Protein AF-A0A956ESP2-F1 (afdb_monomer_lite)

pLDDT: mean 74.63, std 8.6, range [57.19, 87.25]

Sequence (84 aa):
MSKKIRFAVLVGAAIALTAPNVFAQDKKDDDKGYGYEFDDDPLNAGGFGPNDATIRVRPRAARTTLIRPRTSFVPEMLKSVENL

Structure (mmCIF, N/CA/C/O backbone):
data_AF-A0A956ESP2-F1
#
_entry.id   AF-A0A956ESP2-F1
#
loop_
_atom_site.group_PDB
_atom_site.id
_atom_site.type_symbol
_atom_site.label_atom_id
_atom_site.label_alt_id
_atom_site.label_comp_id
_atom_site.label_asym_id
_atom_site.label_entity_id
_atom_site.label_seq_id
_atom_site.pdbx_PDB_ins_code
_atom_site.Cartn_x
_atom_site.Cartn_y
_atom_site.Cartn_z
_atom_site.occupancy
_atom_site.B_iso_or_equiv
_atom_site.auth_seq_id
_atom_site.auth_comp_id
_atom_site.auth_asym_id
_atom_site.auth_atom_id
_atom_site.pdbx_PDB_model_num
ATOM 1 N N . MET A 1 1 ? 3.865 57.470 -40.270 1.00 60.81 1 MET A N 1
ATOM 2 C CA . MET A 1 1 ? 4.494 56.256 -39.692 1.00 60.81 1 MET A CA 1
ATOM 3 C C . MET A 1 1 ? 5.976 56.264 -40.035 1.00 60.81 1 MET A C 1
ATOM 5 O O . MET A 1 1 ? 6.303 56.375 -41.213 1.00 60.81 1 MET A O 1
ATOM 9 N N . SER A 1 2 ? 6.863 56.257 -39.036 1.00 79.75 2 SER A N 1
ATOM 10 C CA . SER A 1 2 ? 8.305 56.439 -39.264 1.00 79.75 2 SER A CA 1
ATOM 11 C C . SER A 1 2 ? 8.915 55.242 -40.008 1.00 79.75 2 SER A C 1
ATOM 13 O O . SER A 1 2 ? 8.439 54.110 -39.891 1.00 79.75 2 SER A O 1
ATOM 15 N N . LYS A 1 3 ? 9.984 55.483 -40.780 1.00 77.38 3 LYS A N 1
ATOM 16 C CA . LYS A 1 3 ? 10.670 54.448 -41.581 1.00 77.38 3 LYS A CA 1
ATOM 17 C C . LYS A 1 3 ? 11.157 53.275 -40.711 1.00 77.38 3 LYS A C 1
ATOM 19 O O . LYS A 1 3 ? 11.118 52.132 -41.148 1.00 77.38 3 LYS A O 1
ATOM 24 N N . LYS A 1 4 ? 11.508 53.560 -39.451 1.00 78.06 4 LYS A N 1
ATOM 25 C CA . LYS A 1 4 ? 11.916 52.578 -38.435 1.00 78.06 4 LYS A CA 1
ATOM 26 C C . LYS A 1 4 ? 10.765 51.658 -38.016 1.00 78.06 4 LYS A C 1
ATOM 28 O O . LYS A 1 4 ? 10.954 50.453 -37.927 1.00 78.06 4 LYS A O 1
ATOM 33 N N . ILE A 1 5 ? 9.562 52.210 -37.836 1.00 82.56 5 ILE A N 1
ATOM 34 C CA . ILE A 1 5 ? 8.372 51.427 -37.470 1.00 82.56 5 ILE A CA 1
ATOM 35 C C . ILE A 1 5 ? 7.961 50.507 -38.626 1.00 82.56 5 ILE A C 1
ATOM 37 O O . ILE A 1 5 ? 7.650 49.344 -38.404 1.00 82.56 5 ILE A O 1
ATOM 41 N N . ARG A 1 6 ? 8.020 50.987 -39.876 1.00 81.19 6 ARG A N 1
ATOM 42 C CA . ARG A 1 6 ? 7.724 50.150 -41.054 1.00 81.19 6 ARG A CA 1
ATOM 43 C C . ARG A 1 6 ? 8.711 48.992 -41.210 1.00 81.19 6 ARG A C 1
ATOM 45 O O . ARG A 1 6 ? 8.295 47.885 -41.527 1.00 81.19 6 ARG A O 1
ATOM 52 N N . PHE A 1 7 ? 9.995 49.244 -40.957 1.00 84.81 7 PHE A N 1
ATOM 53 C CA . PHE A 1 7 ? 11.027 48.210 -40.997 1.00 84.81 7 PHE A CA 1
ATOM 54 C C . PHE A 1 7 ? 10.823 47.158 -39.898 1.00 84.81 7 PHE A C 1
ATOM 56 O O . PHE A 1 7 ? 10.875 45.966 -40.179 1.00 84.81 7 PHE A O 1
ATOM 63 N N . ALA A 1 8 ? 10.499 47.585 -38.675 1.00 83.75 8 ALA A N 1
ATOM 64 C CA . ALA A 1 8 ? 10.207 46.672 -37.570 1.00 83.75 8 ALA A CA 1
ATOM 65 C C . ALA A 1 8 ? 8.989 45.773 -37.852 1.00 83.75 8 ALA A C 1
ATOM 67 O O . ALA A 1 8 ? 9.038 44.576 -37.584 1.00 83.75 8 ALA A O 1
ATOM 68 N N . VAL A 1 9 ? 7.925 46.322 -38.451 1.00 87.25 9 VAL A N 1
ATOM 69 C CA . VAL A 1 9 ? 6.735 45.544 -38.841 1.00 87.25 9 VAL A CA 1
ATOM 70 C C . VAL A 1 9 ? 7.069 44.515 -39.926 1.00 87.25 9 VAL A C 1
ATOM 72 O O . VAL A 1 9 ? 6.630 43.373 -39.834 1.00 87.25 9 VAL A O 1
ATOM 75 N N . LEU A 1 10 ? 7.879 44.888 -40.921 1.00 86.31 10 LEU A N 1
ATOM 76 C CA . LEU A 1 10 ? 8.306 43.973 -41.985 1.00 86.31 10 LEU A CA 1
ATOM 77 C C . LEU A 1 10 ? 9.149 42.809 -41.453 1.00 86.31 10 LEU A C 1
ATOM 79 O O . LEU A 1 10 ? 8.923 41.663 -41.834 1.00 86.31 10 LEU A O 1
ATOM 83 N N . VAL A 1 11 ? 10.087 43.090 -40.547 1.00 86.38 11 VAL A N 1
ATOM 84 C CA . VAL A 1 11 ? 10.924 42.053 -39.926 1.00 86.38 11 VAL A CA 1
ATOM 85 C C . VAL A 1 11 ? 10.087 41.138 -39.027 1.00 86.38 11 VAL A C 1
ATOM 87 O O . VAL A 1 11 ? 10.230 39.922 -39.100 1.00 86.38 11 VAL A O 1
ATOM 90 N N . GLY A 1 12 ? 9.165 41.692 -38.235 1.00 83.06 12 GLY A N 1
ATOM 91 C CA . GLY A 1 12 ? 8.261 40.895 -37.399 1.00 83.06 12 GLY A CA 1
ATOM 92 C C . GLY A 1 12 ? 7.350 39.972 -38.214 1.00 83.06 12 GLY A C 1
ATOM 93 O O . GLY A 1 12 ? 7.175 38.809 -37.859 1.00 83.06 12 GLY A O 1
ATOM 94 N N . ALA A 1 13 ? 6.829 40.456 -39.345 1.00 82.75 13 ALA A N 1
ATOM 95 C CA . ALA A 1 13 ? 6.015 39.648 -40.251 1.00 82.75 13 ALA A CA 1
ATOM 96 C C . ALA A 1 13 ? 6.822 38.518 -40.915 1.00 82.75 13 ALA A C 1
ATOM 98 O O . ALA A 1 13 ? 6.319 37.405 -41.048 1.00 82.75 13 ALA A O 1
ATOM 99 N N . ALA A 1 14 ? 8.082 38.771 -41.284 1.00 81.50 14 ALA A N 1
ATOM 100 C CA . ALA A 1 14 ? 8.953 37.748 -41.859 1.00 81.50 14 ALA A CA 1
ATOM 101 C C . ALA A 1 14 ? 9.275 36.621 -40.859 1.00 81.50 14 ALA A C 1
ATOM 103 O O . ALA A 1 14 ? 9.295 35.457 -41.244 1.00 81.50 14 ALA A O 1
ATOM 104 N N . ILE A 1 15 ? 9.459 36.949 -39.575 1.00 80.00 15 ILE A N 1
ATOM 105 C CA . ILE A 1 15 ? 9.727 35.960 -38.515 1.00 80.00 15 ILE A CA 1
ATOM 106 C C . ILE A 1 15 ? 8.485 35.106 -38.218 1.00 80.00 15 ILE A C 1
ATOM 108 O O . ILE A 1 15 ? 8.604 33.908 -37.969 1.00 80.00 15 ILE A O 1
ATOM 112 N N . ALA A 1 16 ? 7.285 35.688 -38.287 1.00 78.25 16 ALA A N 1
ATOM 113 C CA . ALA A 1 16 ? 6.042 34.945 -38.080 1.00 78.25 16 ALA A CA 1
ATOM 114 C C . ALA A 1 16 ? 5.790 33.889 -39.175 1.00 78.25 16 ALA A C 1
ATOM 116 O O . ALA A 1 16 ? 5.193 32.852 -38.899 1.00 78.25 16 ALA A O 1
ATOM 117 N N . LEU A 1 17 ? 6.277 34.121 -40.400 1.00 80.19 17 LEU A N 1
ATOM 118 C CA . LEU A 1 17 ? 6.134 33.189 -41.526 1.00 80.19 17 LEU A CA 1
ATOM 119 C C . LEU A 1 17 ? 7.116 32.010 -41.483 1.00 80.19 17 LEU A C 1
ATOM 121 O O . LEU A 1 17 ? 6.889 31.016 -42.168 1.00 80.19 17 LEU A O 1
ATOM 125 N N . THR A 1 18 ? 8.189 32.090 -40.692 1.00 78.44 18 THR A N 1
ATOM 126 C CA . THR A 1 18 ? 9.156 30.990 -40.531 1.00 78.44 18 THR A CA 1
ATOM 127 C C . THR A 1 18 ? 8.885 30.135 -39.295 1.00 78.44 18 THR A C 1
ATOM 129 O O . THR A 1 18 ? 9.708 29.289 -38.947 1.00 78.44 18 THR A O 1
ATOM 132 N N . ALA A 1 19 ? 7.763 30.351 -38.604 1.00 76.38 19 ALA A N 1
ATOM 133 C CA . ALA A 1 19 ? 7.381 29.518 -37.475 1.00 76.38 19 ALA A CA 1
ATOM 134 C C . ALA A 1 19 ? 6.958 28.118 -37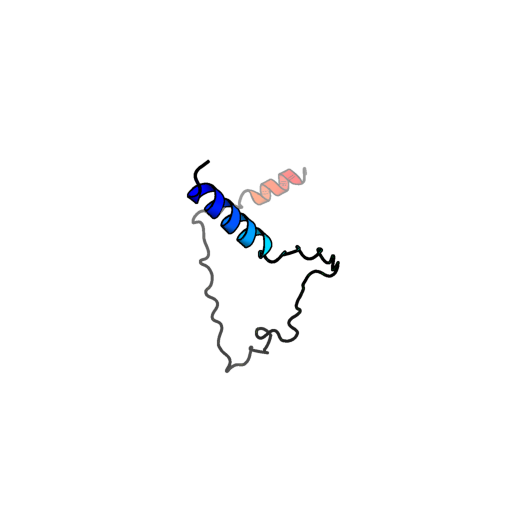.970 1.00 76.38 19 ALA A C 1
ATOM 136 O O . ALA A 1 19 ? 6.105 28.014 -38.855 1.00 76.38 19 ALA A O 1
ATOM 137 N N . PRO A 1 20 ? 7.532 27.030 -37.429 1.00 80.81 20 PRO A N 1
ATOM 138 C CA . PRO A 1 20 ? 7.080 25.687 -37.758 1.00 80.81 20 PRO A CA 1
ATOM 139 C C . PRO A 1 20 ? 5.653 25.473 -37.236 1.00 80.81 20 PRO A C 1
ATOM 141 O O . PRO A 1 20 ? 5.354 25.756 -36.076 1.00 80.81 20 PRO A O 1
ATOM 144 N N . ASN A 1 21 ? 4.773 24.947 -38.088 1.00 80.00 21 ASN A N 1
ATOM 145 C CA . ASN A 1 21 ? 3.434 24.535 -37.674 1.00 80.00 21 ASN A CA 1
ATOM 146 C C . ASN A 1 21 ? 3.536 23.237 -36.864 1.00 80.00 21 ASN A C 1
ATOM 148 O O . ASN A 1 21 ? 3.989 22.217 -37.384 1.00 80.00 21 ASN A O 1
ATOM 152 N N . VAL A 1 22 ? 3.101 23.267 -35.604 1.00 79.38 22 VAL A N 1
ATOM 153 C CA . VAL A 1 22 ? 2.935 22.067 -34.776 1.00 79.38 22 VAL A CA 1
ATOM 154 C C . VAL A 1 22 ? 1.453 21.723 -34.759 1.00 79.38 22 VAL A C 1
ATOM 156 O O . VAL A 1 22 ? 0.649 22.444 -34.173 1.00 79.38 22 VAL A O 1
ATOM 159 N N . PHE A 1 23 ? 1.090 20.626 -35.419 1.00 80.25 23 PHE A N 1
ATOM 160 C CA . PHE A 1 23 ? -0.252 20.064 -35.326 1.00 80.25 23 PHE A CA 1
ATOM 161 C C . PHE A 1 23 ? -0.303 19.113 -34.132 1.00 80.25 23 PHE A C 1
ATOM 163 O O . PHE A 1 23 ? 0.577 18.263 -33.975 1.00 80.25 23 PHE A O 1
ATOM 170 N N . ALA A 1 24 ? -1.319 19.265 -33.283 1.00 77.62 24 ALA A N 1
ATOM 171 C CA . ALA A 1 24 ? -1.624 18.248 -32.288 1.00 77.62 24 ALA A CA 1
ATOM 172 C C . ALA A 1 24 ? -1.924 16.940 -33.031 1.00 77.62 24 ALA A C 1
ATOM 174 O O . ALA A 1 24 ? -2.702 16.937 -33.985 1.00 77.62 24 ALA A O 1
ATOM 175 N N . GLN A 1 25 ? -1.268 15.851 -32.637 1.00 77.44 25 GLN A N 1
ATOM 176 C CA . GLN A 1 25 ? -1.597 14.539 -33.181 1.00 77.44 25 GLN A CA 1
ATOM 177 C C . GLN A 1 25 ? -3.010 14.173 -32.734 1.00 77.44 25 GLN A C 1
ATOM 179 O O . GLN A 1 25 ? -3.352 14.363 -31.563 1.00 77.44 25 GLN A O 1
ATOM 184 N N . ASP A 1 26 ? -3.812 13.656 -33.663 1.00 73.19 26 ASP A N 1
ATOM 185 C CA . ASP A 1 26 ? -5.116 13.101 -33.324 1.00 73.19 26 ASP A CA 1
ATOM 186 C C . ASP A 1 26 ? -4.952 12.062 -32.217 1.00 73.19 26 ASP A C 1
ATOM 188 O O . ASP A 1 26 ? -4.033 11.232 -32.231 1.00 73.19 26 ASP A O 1
ATOM 192 N N . LYS A 1 27 ? -5.847 12.136 -31.231 1.00 67.88 27 LYS A N 1
ATOM 193 C CA . LYS A 1 27 ? -5.901 11.165 -30.149 1.00 67.88 27 LYS A CA 1
ATOM 194 C C . LYS A 1 27 ? -6.197 9.807 -30.782 1.00 67.88 27 LYS A C 1
ATOM 196 O O . LYS A 1 27 ? -7.307 9.570 -31.245 1.00 67.88 27 LYS A O 1
ATOM 201 N N . LYS A 1 28 ? -5.200 8.921 -30.818 1.00 67.44 28 LYS A N 1
ATOM 202 C CA . LYS A 1 28 ? -5.455 7.506 -31.071 1.00 67.44 28 LYS A CA 1
ATOM 203 C C . LYS A 1 28 ? -6.316 7.010 -29.916 1.00 67.44 28 LYS A C 1
ATOM 205 O O . LYS A 1 28 ? -5.823 6.904 -28.793 1.00 67.44 28 LYS A O 1
ATOM 210 N N . ASP A 1 29 ? -7.588 6.743 -30.184 1.00 61.81 29 ASP A N 1
ATOM 211 C CA . ASP A 1 29 ? -8.402 5.891 -29.322 1.00 61.81 29 ASP A CA 1
ATOM 212 C C . ASP A 1 29 ? -7.894 4.454 -29.497 1.00 61.81 29 ASP A C 1
ATOM 214 O O . ASP A 1 29 ? -8.477 3.625 -30.191 1.00 61.81 29 ASP A O 1
ATOM 218 N N . ASP A 1 30 ? -6.732 4.175 -28.903 1.00 60.16 30 ASP A N 1
ATOM 219 C CA . ASP A 1 30 ? -6.406 2.812 -28.520 1.00 60.16 30 ASP A CA 1
ATOM 220 C C . ASP A 1 30 ? -7.324 2.485 -27.335 1.00 60.16 30 ASP A C 1
ATOM 222 O O . ASP A 1 30 ? -7.018 2.786 -26.181 1.00 60.16 30 ASP A O 1
ATOM 226 N N . ASP A 1 31 ? -8.461 1.841 -27.623 1.00 57.19 31 ASP A N 1
ATOM 227 C CA . ASP A 1 31 ? -9.36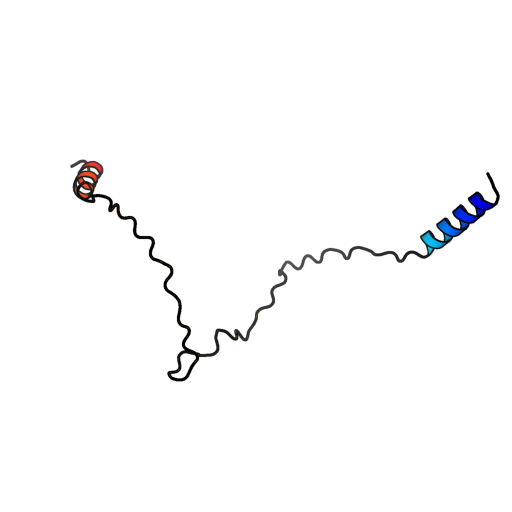7 1.219 -26.633 1.00 57.19 31 ASP A CA 1
ATOM 228 C C . ASP A 1 31 ? -8.648 0.193 -25.728 1.00 57.19 31 ASP A C 1
ATOM 230 O O . ASP A 1 31 ? -9.204 -0.338 -24.766 1.00 57.19 31 ASP A O 1
ATOM 234 N N . LYS A 1 32 ? -7.379 -0.087 -26.025 1.00 62.12 32 LYS A N 1
ATOM 235 C CA . LYS A 1 32 ? -6.445 -0.839 -25.203 1.00 62.12 32 LYS A CA 1
ATOM 236 C C . LYS A 1 32 ? -5.483 0.163 -24.584 1.00 62.12 32 LYS A C 1
ATOM 238 O O . LYS A 1 32 ? -4.453 0.478 -25.170 1.00 62.12 32 LYS A O 1
ATOM 243 N N . GLY A 1 33 ? -5.868 0.707 -23.431 1.00 59.38 33 GLY A N 1
ATOM 244 C CA . GLY A 1 33 ? -5.068 1.674 -22.684 1.00 59.38 33 GLY A CA 1
ATOM 245 C C . GLY A 1 33 ? -3.585 1.297 -22.627 1.00 59.38 33 GLY A C 1
ATOM 246 O O . GLY A 1 33 ? -3.230 0.121 -22.612 1.00 59.38 33 GLY A O 1
ATOM 247 N N . TYR A 1 34 ? -2.728 2.317 -22.607 1.00 66.94 34 TYR A N 1
ATOM 248 C CA . TYR A 1 34 ? -1.270 2.194 -22.583 1.00 66.94 34 TYR A CA 1
ATOM 249 C C . TYR A 1 34 ? -0.822 1.392 -21.344 1.00 66.94 34 TYR A C 1
ATOM 251 O O . TYR A 1 34 ? -0.652 1.939 -20.256 1.00 66.94 34 TYR A O 1
ATOM 259 N N . GLY A 1 35 ? -0.697 0.077 -21.502 1.00 67.31 35 GLY A N 1
ATOM 260 C CA . GLY A 1 35 ? -0.306 -0.867 -20.465 1.00 67.31 35 GLY A CA 1
ATOM 261 C C . GLY A 1 35 ? 0.952 -1.590 -20.910 1.00 67.31 35 GLY A C 1
ATOM 262 O O . GLY A 1 35 ? 0.955 -2.249 -21.945 1.00 67.31 35 GLY A O 1
ATOM 263 N N . TYR A 1 36 ? 2.028 -1.430 -20.148 1.00 68.88 36 TYR A N 1
ATOM 264 C CA . TYR A 1 36 ? 3.222 -2.250 -20.287 1.00 68.88 36 TYR A CA 1
ATOM 265 C C . TYR A 1 36 ? 3.149 -3.326 -19.208 1.00 68.88 36 TYR A C 1
ATOM 267 O O . TYR A 1 36 ? 3.141 -3.005 -18.018 1.00 68.88 36 TYR A O 1
ATOM 275 N N . GLU A 1 37 ? 3.017 -4.580 -19.623 1.00 68.19 37 GLU A N 1
ATOM 276 C CA . GLU A 1 37 ? 3.009 -5.727 -18.722 1.00 68.19 37 GLU A CA 1
ATOM 277 C C . GLU A 1 37 ? 4.467 -6.167 -18.545 1.00 68.19 37 GLU A C 1
ATOM 279 O O . GLU A 1 37 ? 5.166 -6.449 -19.518 1.00 68.19 37 GLU A O 1
ATOM 284 N N . PHE A 1 38 ? 4.973 -6.095 -17.313 1.00 66.94 38 PHE A N 1
ATOM 285 C CA . PHE A 1 38 ? 6.322 -6.551 -16.994 1.00 66.94 38 PHE A CA 1
ATOM 286 C C . PHE A 1 38 ? 6.256 -8.062 -16.749 1.00 66.94 38 PHE A C 1
ATOM 288 O O . PHE A 1 38 ? 5.834 -8.483 -15.676 1.00 66.94 38 PHE A O 1
ATOM 295 N N . ASP A 1 39 ? 6.647 -8.865 -17.742 1.00 69.75 39 ASP A N 1
ATOM 296 C CA . ASP A 1 39 ? 6.694 -10.333 -17.615 1.00 69.75 39 ASP A CA 1
ATOM 297 C C . ASP A 1 39 ? 7.703 -10.795 -16.546 1.00 69.75 39 ASP A C 1
ATOM 299 O O . ASP A 1 39 ? 7.504 -11.811 -15.881 1.00 69.75 39 ASP A O 1
ATOM 303 N N . ASP A 1 40 ? 8.772 -10.017 -16.360 1.00 66.06 40 ASP A N 1
ATOM 304 C CA . ASP A 1 40 ? 9.784 -10.198 -15.323 1.00 66.06 40 ASP A CA 1
ATOM 305 C C . ASP A 1 40 ? 9.542 -9.180 -14.203 1.00 66.06 40 ASP A C 1
ATOM 307 O O . ASP A 1 40 ? 9.997 -8.034 -14.265 1.00 66.06 40 ASP A O 1
ATOM 311 N N . ASP A 1 41 ? 8.814 -9.595 -13.166 1.00 64.56 41 ASP A N 1
ATOM 312 C CA . ASP A 1 41 ? 8.762 -8.872 -11.899 1.00 64.56 41 ASP A CA 1
ATOM 313 C C . ASP A 1 41 ? 10.067 -9.138 -11.122 1.00 64.56 41 ASP A C 1
ATOM 315 O O . ASP A 1 41 ? 10.245 -10.241 -10.594 1.00 64.56 41 ASP A O 1
ATOM 319 N N . PRO A 1 42 ? 10.992 -8.164 -10.986 1.00 60.31 42 PRO A N 1
ATOM 320 C CA . PRO A 1 42 ? 12.197 -8.348 -10.181 1.00 60.31 42 PRO A CA 1
ATOM 321 C C . PRO A 1 42 ? 11.891 -8.512 -8.680 1.00 60.31 42 PRO A C 1
ATOM 323 O O . PRO A 1 42 ? 12.800 -8.826 -7.912 1.00 60.31 42 PRO A O 1
ATOM 326 N N . LEU A 1 43 ? 10.639 -8.322 -8.241 1.00 57.41 43 LEU A N 1
ATOM 327 C CA . LEU A 1 43 ? 10.163 -8.672 -6.898 1.00 57.41 43 LEU A CA 1
ATOM 328 C C . LEU A 1 43 ? 9.689 -10.133 -6.794 1.00 57.41 43 LEU A C 1
ATOM 330 O O . LEU A 1 43 ? 9.571 -10.646 -5.682 1.00 57.41 43 LEU A O 1
ATOM 334 N N . ASN A 1 44 ? 9.462 -10.818 -7.919 1.00 58.09 44 ASN A N 1
ATOM 335 C CA . ASN A 1 44 ? 9.085 -12.234 -7.987 1.00 58.09 44 ASN A CA 1
ATOM 336 C C . ASN A 1 44 ? 10.297 -13.162 -8.197 1.00 58.09 44 ASN A C 1
ATOM 338 O O . ASN A 1 44 ? 10.153 -14.353 -8.482 1.00 58.09 44 ASN A O 1
ATOM 342 N N . ALA A 1 45 ? 11.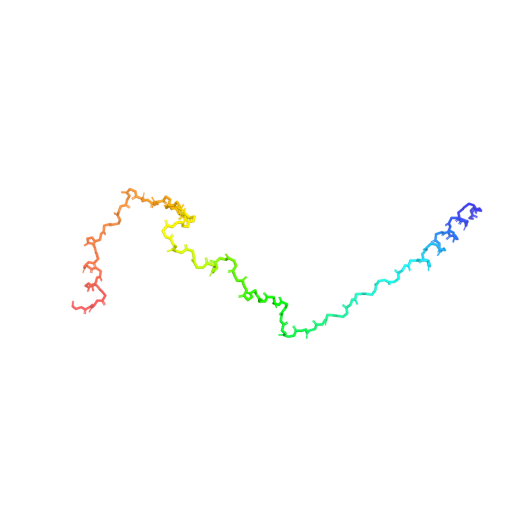516 -12.645 -8.035 1.00 62.53 45 ALA A N 1
ATOM 343 C CA . ALA A 1 45 ? 12.732 -13.445 -8.017 1.00 62.53 45 ALA A CA 1
ATOM 344 C C . ALA A 1 45 ? 12.830 -14.246 -6.705 1.00 62.53 45 ALA A C 1
ATOM 346 O O . ALA A 1 45 ? 13.607 -13.890 -5.832 1.00 62.53 45 ALA A O 1
ATOM 347 N N . GLY A 1 46 ? 12.007 -15.296 -6.565 1.00 64.81 46 GLY A N 1
ATOM 348 C CA . GLY A 1 46 ? 12.179 -16.479 -5.701 1.00 64.81 46 GLY A CA 1
ATOM 349 C C . GLY A 1 46 ? 13.038 -16.336 -4.437 1.00 64.81 46 GLY A C 1
ATOM 350 O O . GLY A 1 46 ? 13.898 -17.177 -4.181 1.00 64.81 46 GLY A O 1
ATOM 351 N N . GLY A 1 47 ? 12.802 -15.288 -3.650 1.00 65.19 47 GLY A N 1
ATOM 352 C CA . GLY A 1 47 ? 13.713 -14.798 -2.617 1.00 65.19 47 GLY A CA 1
ATOM 353 C C . GLY A 1 47 ? 13.328 -15.197 -1.195 1.00 65.19 47 GLY A C 1
ATOM 354 O O . GLY A 1 47 ? 13.330 -14.392 -0.268 1.00 65.19 47 GLY A O 1
ATOM 355 N N . PHE A 1 48 ? 12.922 -16.451 -1.006 1.00 58.50 48 PHE A N 1
ATOM 356 C CA . PHE A 1 48 ? 12.701 -17.019 0.331 1.00 58.50 48 PHE A CA 1
ATOM 357 C C . PHE A 1 48 ? 13.754 -18.090 0.644 1.00 58.50 48 PHE A C 1
ATOM 359 O O . PHE A 1 48 ? 13.453 -19.140 1.210 1.00 58.50 48 PHE A O 1
ATOM 366 N N . GLY A 1 49 ? 15.002 -17.844 0.234 1.00 73.38 49 GLY A N 1
ATOM 367 C CA . GLY A 1 49 ? 16.149 -18.694 0.547 1.00 73.38 49 GLY A CA 1
ATOM 368 C C . GLY A 1 49 ? 16.780 -18.339 1.906 1.00 73.38 49 GLY A C 1
ATOM 369 O O . GLY A 1 49 ? 16.804 -17.166 2.273 1.00 73.38 49 GLY A O 1
ATOM 370 N N . PRO A 1 50 ? 17.374 -19.297 2.646 1.00 69.94 50 PRO A N 1
ATOM 371 C CA . PRO A 1 50 ? 18.064 -19.028 3.919 1.00 69.94 50 PRO A CA 1
ATOM 372 C C . PRO A 1 50 ? 19.248 -18.048 3.827 1.00 69.94 50 PRO A C 1
ATOM 374 O O . PRO A 1 50 ? 19.666 -17.502 4.843 1.00 69.94 50 PRO A O 1
ATOM 377 N N . ASN A 1 51 ? 19.793 -17.847 2.622 1.00 70.69 51 ASN A N 1
ATOM 378 C CA . ASN A 1 51 ? 20.924 -16.958 2.343 1.00 70.69 51 ASN A CA 1
ATOM 379 C C . ASN A 1 51 ? 20.508 -15.643 1.651 1.00 70.69 51 ASN A C 1
ATOM 381 O O . ASN A 1 51 ? 21.384 -14.894 1.224 1.00 70.69 51 ASN A O 1
ATOM 385 N N . ASP A 1 52 ? 19.207 -15.379 1.486 1.00 68.12 52 ASP A N 1
ATOM 386 C CA . ASP A 1 52 ? 18.712 -14.193 0.782 1.00 68.12 52 ASP A CA 1
ATOM 387 C C . ASP A 1 52 ? 18.567 -12.966 1.707 1.00 68.12 52 ASP A C 1
ATOM 389 O O . ASP A 1 52 ? 18.563 -13.074 2.940 1.00 68.12 52 ASP A O 1
ATOM 393 N N . ALA A 1 53 ? 18.467 -11.772 1.116 1.00 71.50 53 ALA A N 1
ATOM 394 C CA . ALA A 1 53 ? 18.312 -10.514 1.829 1.00 71.50 53 ALA A CA 1
ATOM 395 C C . ALA A 1 53 ? 17.065 -10.554 2.729 1.00 71.50 53 ALA A C 1
ATOM 397 O O . ALA A 1 53 ? 15.926 -10.478 2.276 1.00 71.50 53 ALA A O 1
ATOM 398 N N . THR A 1 54 ? 17.272 -10.642 4.046 1.00 71.25 54 THR A N 1
ATOM 399 C CA . THR A 1 54 ? 16.168 -10.664 5.011 1.00 71.25 54 THR A CA 1
ATOM 400 C C . THR A 1 54 ? 15.456 -9.313 5.022 1.00 71.25 54 THR A C 1
ATOM 402 O O . THR A 1 54 ? 15.910 -8.347 5.645 1.00 71.25 54 THR A O 1
ATOM 405 N N . ILE A 1 55 ? 14.299 -9.241 4.362 1.00 75.44 55 ILE A N 1
ATOM 406 C CA . ILE A 1 55 ? 13.427 -8.069 4.403 1.00 75.44 55 ILE A CA 1
ATOM 407 C C . ILE A 1 55 ? 12.781 -8.001 5.786 1.00 75.44 55 ILE A C 1
ATOM 409 O O . ILE A 1 55 ? 11.765 -8.633 6.078 1.00 75.44 55 ILE A O 1
ATOM 413 N N . ARG A 1 56 ? 13.369 -7.201 6.675 1.00 76.44 56 ARG A N 1
ATOM 414 C CA . ARG A 1 56 ? 12.787 -6.957 7.993 1.00 76.44 56 ARG A CA 1
ATOM 415 C C . ARG A 1 56 ? 11.731 -5.865 7.903 1.00 76.44 56 ARG A C 1
ATOM 417 O O . ARG A 1 56 ? 12.031 -4.679 8.058 1.00 76.44 56 ARG A O 1
ATOM 424 N N . VAL A 1 57 ? 10.476 -6.270 7.722 1.00 77.12 57 VAL A N 1
ATOM 425 C CA . VAL A 1 57 ? 9.342 -5.358 7.902 1.00 77.12 57 VAL A CA 1
ATOM 426 C C . VAL A 1 57 ? 9.372 -4.796 9.326 1.00 77.12 57 VAL A C 1
ATOM 428 O O . VAL A 1 57 ? 9.490 -5.527 10.310 1.00 77.12 57 VAL A O 1
ATOM 431 N N . ARG A 1 58 ? 9.320 -3.467 9.460 1.00 82.12 58 ARG A N 1
ATOM 432 C CA . ARG A 1 58 ? 9.119 -2.822 10.762 1.00 82.12 58 ARG A CA 1
ATOM 433 C C . ARG A 1 58 ? 7.625 -2.914 11.061 1.00 82.12 58 ARG A C 1
ATOM 435 O O . ARG A 1 58 ? 6.853 -2.336 10.293 1.00 82.12 58 ARG A O 1
ATOM 442 N N . PRO A 1 59 ? 7.194 -3.590 12.140 1.00 83.38 59 PRO A N 1
ATOM 443 C CA . PRO A 1 59 ? 5.803 -3.523 12.551 1.00 83.38 59 PRO A CA 1
ATOM 444 C C . PRO A 1 59 ? 5.433 -2.053 12.721 1.00 83.38 59 PRO A C 1
ATOM 446 O O . PRO A 1 59 ? 6.132 -1.306 13.415 1.00 83.38 59 PRO A O 1
ATOM 449 N N . ARG A 1 60 ? 4.368 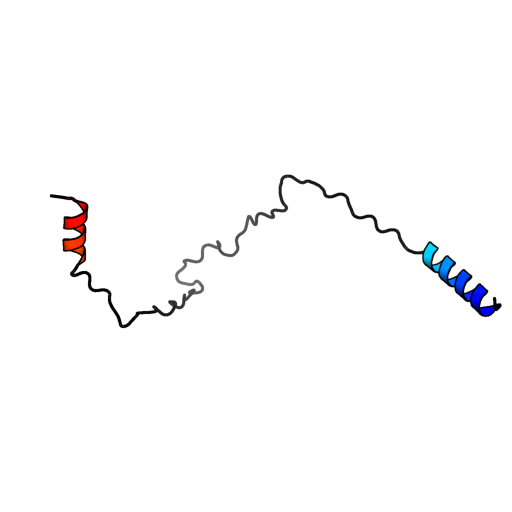-1.611 12.047 1.00 80.25 60 ARG A N 1
ATOM 450 C CA . ARG A 1 60 ? 3.813 -0.287 12.322 1.00 80.25 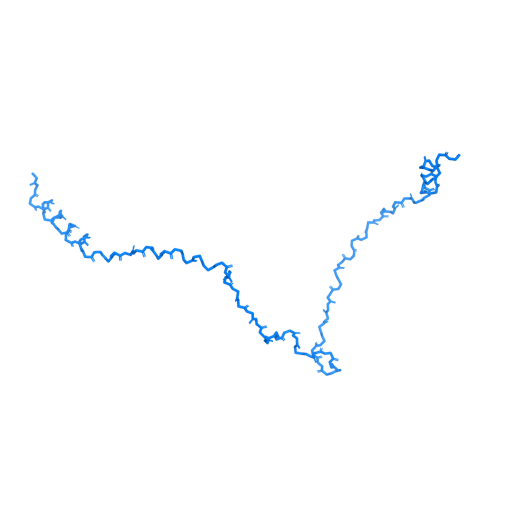60 ARG A CA 1
ATOM 451 C C . ARG A 1 60 ? 3.417 -0.247 13.794 1.00 80.25 60 ARG A C 1
ATOM 453 O O . ARG A 1 60 ? 2.908 -1.233 14.320 1.00 80.25 60 ARG A O 1
ATOM 460 N N . ALA A 1 61 ? 3.671 0.885 14.446 1.00 80.00 61 ALA A N 1
ATOM 461 C CA . ALA A 1 61 ? 3.300 1.078 15.839 1.00 80.00 61 ALA A CA 1
ATOM 462 C C . ALA A 1 61 ? 1.813 0.740 16.018 1.00 80.00 61 ALA A C 1
ATOM 464 O O . ALA A 1 61 ? 0.950 1.390 15.419 1.00 80.00 61 ALA A O 1
ATOM 465 N N . ALA A 1 62 ? 1.524 -0.292 16.812 1.00 77.56 62 ALA A N 1
ATOM 466 C CA . ALA A 1 62 ? 0.165 -0.613 17.204 1.00 77.56 62 ALA A CA 1
ATOM 467 C C . ALA A 1 62 ? -0.341 0.554 18.053 1.00 77.56 62 ALA A C 1
ATOM 469 O O . ALA A 1 62 ? 0.125 0.777 19.170 1.00 77.56 62 ALA A O 1
ATOM 470 N N . ARG A 1 63 ? -1.254 1.352 17.497 1.00 79.38 63 ARG A N 1
ATOM 471 C CA . ARG A 1 63 ? -1.911 2.430 18.235 1.00 79.38 63 ARG A CA 1
ATOM 472 C C . ARG A 1 63 ? -2.913 1.791 19.190 1.00 79.38 63 ARG A C 1
ATOM 474 O O . ARG A 1 63 ? -4.075 1.616 18.846 1.00 79.38 63 ARG A O 1
ATOM 481 N N . THR A 1 64 ? -2.453 1.391 20.368 1.00 78.44 64 THR A N 1
ATOM 482 C CA . THR A 1 64 ? -3.341 0.930 21.434 1.00 78.44 64 THR A CA 1
ATOM 483 C C . THR A 1 64 ? -3.916 2.150 22.139 1.00 78.44 64 THR A C 1
ATOM 485 O O . THR A 1 64 ? -3.172 2.941 22.720 1.00 78.44 64 THR A O 1
ATOM 488 N N . THR A 1 65 ? -5.232 2.328 22.101 1.00 78.62 65 THR A N 1
ATOM 489 C CA . THR A 1 65 ? -5.897 3.281 22.989 1.00 78.62 65 THR A CA 1
ATOM 490 C C . THR A 1 65 ? -5.891 2.714 24.406 1.00 78.62 65 THR A C 1
ATOM 492 O O . THR A 1 65 ? -6.150 1.529 24.607 1.00 78.62 65 THR A O 1
ATOM 495 N N . LEU A 1 66 ? -5.618 3.554 25.409 1.00 80.25 66 LEU A N 1
ATOM 496 C CA . LEU A 1 66 ? -5.678 3.139 26.819 1.00 80.25 66 LEU A CA 1
ATOM 497 C C . LEU A 1 66 ? -7.113 2.776 27.251 1.00 80.25 66 LEU A C 1
ATOM 499 O O . LEU A 1 66 ? -7.335 2.047 28.215 1.00 80.25 66 LEU A O 1
ATOM 503 N N . ILE A 1 67 ? -8.093 3.283 26.505 1.00 85.69 67 ILE A N 1
ATOM 504 C CA . ILE A 1 67 ? -9.511 2.998 26.664 1.00 85.69 67 ILE A CA 1
ATOM 505 C C . ILE A 1 67 ? -9.834 1.713 25.897 1.00 85.69 67 ILE A C 1
ATOM 507 O O . ILE A 1 67 ? -9.679 1.659 24.675 1.00 85.69 67 ILE A O 1
ATOM 511 N N . ARG A 1 68 ? -10.314 0.696 26.619 1.00 82.12 68 ARG A N 1
ATOM 512 C CA . ARG A 1 68 ? -10.947 -0.500 26.049 1.00 82.12 68 ARG A CA 1
ATOM 513 C C . ARG A 1 68 ? -12.469 -0.362 26.172 1.00 82.12 68 ARG A C 1
ATOM 515 O O . ARG A 1 68 ? -12.940 -0.198 27.301 1.00 82.12 68 ARG A O 1
ATOM 522 N N . PRO A 1 69 ? -13.242 -0.431 25.071 1.00 83.94 69 PRO A N 1
ATOM 523 C CA . PRO A 1 69 ? -14.699 -0.473 25.147 1.00 83.94 69 PRO A CA 1
ATOM 524 C C . PRO A 1 69 ? -15.153 -1.613 26.063 1.00 83.94 69 PRO A C 1
ATOM 526 O O . PRO A 1 69 ? -14.656 -2.737 25.962 1.00 83.94 69 PRO A O 1
ATOM 529 N N . ARG A 1 70 ? -16.077 -1.330 26.984 1.00 85.94 70 ARG A N 1
ATOM 530 C CA . ARG A 1 70 ? -16.645 -2.360 27.858 1.00 85.94 70 ARG A CA 1
ATOM 531 C C . ARG A 1 70 ? -17.604 -3.219 27.037 1.00 85.94 70 ARG A C 1
ATOM 533 O O . ARG A 1 70 ? -18.650 -2.739 26.621 1.00 85.94 70 ARG A O 1
ATOM 540 N N . THR A 1 71 ? -17.265 -4.490 26.832 1.00 85.19 71 THR A N 1
ATOM 541 C CA . THR A 1 71 ? -18.133 -5.463 26.142 1.00 85.19 71 THR A CA 1
ATOM 542 C C . THR A 1 71 ? -19.176 -6.096 27.065 1.00 85.19 71 THR A C 1
ATOM 544 O O . THR A 1 71 ? -19.942 -6.946 26.625 1.00 85.19 71 THR A O 1
ATOM 547 N N . SER A 1 72 ? -19.257 -5.657 28.328 1.00 84.75 72 SER A N 1
ATOM 548 C CA . SER A 1 72 ? -20.260 -6.114 29.302 1.00 84.75 72 SER A CA 1
ATOM 549 C C . SER A 1 72 ? -21.700 -5.925 28.822 1.00 84.75 72 SER A C 1
ATOM 551 O O . SER A 1 72 ? -22.571 -6.672 29.241 1.00 84.75 72 SER A O 1
ATOM 553 N N . PHE A 1 73 ? -21.937 -4.961 27.930 1.00 77.44 73 PHE A N 1
ATOM 554 C CA . PHE A 1 73 ? -23.255 -4.662 27.364 1.00 77.44 73 PHE A CA 1
ATOM 555 C C . PHE A 1 73 ? -23.586 -5.479 26.102 1.00 77.44 73 PHE A C 1
ATOM 557 O O . PHE A 1 73 ? -24.733 -5.496 25.672 1.00 77.44 73 PHE A O 1
ATOM 564 N N . VAL A 1 74 ? -22.618 -6.188 25.502 1.00 84.62 74 VAL A N 1
ATOM 565 C CA . VAL A 1 74 ? -22.838 -6.963 24.262 1.00 84.62 74 VAL A CA 1
ATOM 566 C C . VAL A 1 74 ? -23.873 -8.085 24.452 1.00 84.62 74 VAL A C 1
ATOM 568 O O . VAL A 1 74 ? -24.765 -8.194 23.613 1.00 84.62 74 VAL A O 1
ATOM 571 N N . PRO A 1 75 ? -23.852 -8.877 25.546 1.00 84.88 75 PRO A N 1
ATOM 572 C CA . PRO A 1 75 ? -24.875 -9.900 25.775 1.00 84.88 75 PRO A CA 1
ATOM 573 C C . PRO A 1 75 ? -26.286 -9.326 25.962 1.00 84.88 75 PRO A C 1
ATOM 575 O O . PRO A 1 75 ? -27.263 -9.987 25.628 1.00 84.88 75 PRO A O 1
ATOM 578 N N . GLU A 1 76 ? -26.412 -8.109 26.494 1.00 83.31 76 GLU A N 1
ATOM 579 C CA . GLU A 1 76 ? -27.703 -7.432 26.672 1.00 83.31 76 GLU A CA 1
ATOM 580 C C . GLU A 1 76 ? -28.229 -6.861 25.348 1.00 83.31 76 GLU A C 1
ATOM 582 O O . GLU A 1 76 ? -29.423 -6.948 25.071 1.00 83.31 76 GLU A O 1
ATOM 587 N N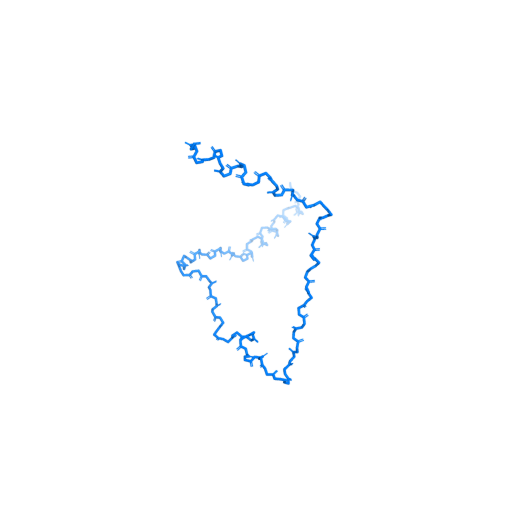 . MET A 1 77 ? -27.340 -6.365 24.478 1.00 79.31 77 MET A N 1
ATOM 588 C CA . MET A 1 77 ? -27.706 -5.927 23.128 1.00 79.31 77 MET A CA 1
ATOM 589 C C . MET A 1 77 ? -28.248 -7.078 22.281 1.00 79.31 77 MET A C 1
ATOM 591 O O . MET A 1 77 ? -29.257 -6.907 21.602 1.00 79.31 77 MET A O 1
ATOM 595 N N . LEU A 1 78 ? -27.629 -8.258 22.363 1.00 79.75 78 LEU A N 1
ATOM 596 C CA . LEU A 1 78 ? -28.108 -9.441 21.643 1.00 79.75 78 LEU A CA 1
ATOM 597 C C . LEU A 1 78 ? -29.517 -9.853 22.100 1.00 79.75 78 LEU A C 1
ATOM 599 O O . LEU A 1 78 ? -30.351 -10.178 21.263 1.00 79.75 78 LEU A O 1
ATOM 603 N N . LYS A 1 79 ? -29.833 -9.713 23.395 1.00 78.06 79 LYS A N 1
ATOM 604 C CA . LYS A 1 79 ? -31.193 -9.947 23.919 1.00 78.06 79 LYS A CA 1
ATOM 605 C C . LYS A 1 79 ? -32.220 -8.939 23.394 1.00 78.06 79 LYS A C 1
ATOM 607 O O . LYS A 1 79 ? -33.363 -9.307 23.163 1.00 78.06 79 LYS A O 1
ATOM 612 N N . SER A 1 80 ? -31.824 -7.679 23.190 1.00 74.38 80 SER A N 1
ATOM 613 C CA . SER A 1 80 ? -32.725 -6.636 22.669 1.00 74.38 80 SER A CA 1
ATOM 614 C C . SER A 1 80 ? -33.041 -6.784 21.175 1.00 74.38 80 SER A C 1
ATOM 616 O O . SER A 1 80 ? -34.101 -6.356 20.729 1.00 74.38 80 SER A O 1
ATOM 618 N N . VAL A 1 81 ? -32.130 -7.392 20.406 1.00 75.12 81 VAL A N 1
ATOM 619 C CA . VAL A 1 81 ? -32.292 -7.614 18.959 1.00 75.12 81 VAL A CA 1
ATOM 620 C C . VAL A 1 81 ? -33.182 -8.826 18.680 1.00 75.12 81 VAL A C 1
ATOM 622 O O . VAL A 1 81 ? -33.924 -8.819 17.702 1.00 75.12 81 VAL A O 1
ATOM 625 N N . GLU A 1 82 ? -33.144 -9.844 19.542 1.00 74.12 82 GLU A N 1
ATOM 626 C CA . GLU A 1 82 ? -33.880 -11.095 19.321 1.00 74.12 82 GLU A CA 1
ATOM 627 C C . GLU A 1 82 ? -35.332 -11.087 19.830 1.00 74.12 82 GLU A C 1
ATOM 629 O O . GLU A 1 82 ? -36.039 -12.054 19.576 1.00 74.12 82 GLU A O 1
ATOM 634 N N . ASN A 1 83 ? -35.800 -10.004 20.470 1.00 60.22 83 ASN A N 1
ATOM 635 C CA . ASN A 1 83 ? -37.194 -9.795 20.908 1.00 60.22 83 ASN A CA 1
ATOM 636 C C . ASN A 1 83 ? -37.879 -11.071 21.459 1.00 60.22 83 ASN A C 1
ATOM 638 O O . ASN A 1 83 ? -38.990 -11.418 21.048 1.00 60.22 83 ASN A O 1
ATOM 642 N N . LEU A 1 84 ? -37.166 -11.777 22.346 1.00 57.22 84 LEU A N 1
ATOM 643 C CA . LEU A 1 84 ? -37.624 -12.955 23.089 1.00 57.22 84 LEU A CA 1
ATOM 644 C C . LEU A 1 84 ? -38.220 -12.548 24.439 1.00 57.22 84 LEU A C 1
ATOM 646 O O . LEU A 1 84 ? -37.568 -11.744 25.147 1.00 57.22 84 LEU A O 1
#

Secondary structure (DSSP, 8-state):
--HHHHHHHHHHHHHHHTPPP-PPPP----SS------SS-TT-S----TTS----PPPPP----SPPP-GGGHHHHHHHHTT-

Foldseek 3Di:
DDPVVVVVVVVVVVVVVPDDDDDDPPDPPPVPPDDDDDPDDVVPPPAPDPPHDPPDDDPDPDPDDPDDPDCPCVVVVVVVVVVD

Radius of gyration: 36.6 Å; chains: 1; bounding box: 58×76×71 Å